Protein AF-A0A9P8FID8-F1 (afdb_monomer_lite)

Organism: Aureobasidium melanogenum (NCBI:txid46634)

Sequence (136 aa):
NVAEHDGEKRNIIFLGHDTKQDIAYLRKLGYDPDNLANLIEFQDTAAMWRAVTGEQSTRGLAHIMYALELESWNTHNAGNDAVYTVHAMIGICIKDLQKKASDEDDEGGVSLLPEKKMDVEKEVKKITKKFVEWDM

Radius of gyration: 18.24 Å; chains: 1; bounding box: 58×40×44 Å

Structure (mmCIF, N/CA/C/O backbone):
data_AF-A0A9P8FID8-F1
#
_entry.id   AF-A0A9P8FID8-F1
#
loop_
_atom_site.group_PDB
_atom_site.id
_atom_site.type_symbol
_atom_site.label_atom_id
_atom_site.label_alt_id
_atom_site.label_comp_id
_atom_site.label_asym_id
_atom_site.label_entity_id
_atom_site.label_seq_id
_atom_site.pdbx_PDB_ins_code
_atom_site.Cartn_x
_atom_site.Cartn_y
_atom_site.Cartn_z
_atom_site.occupancy
_atom_site.B_iso_or_equiv
_atom_site.auth_seq_id
_atom_site.auth_comp_id
_atom_site.auth_asym_id
_atom_site.auth_atom_id
_atom_site.pdbx_PDB_model_num
ATOM 1 N N . ASN A 1 1 ? 36.327 -24.973 -7.388 1.00 43.88 1 ASN A N 1
ATOM 2 C CA . ASN A 1 1 ? 35.743 -25.368 -6.090 1.00 43.88 1 ASN A CA 1
ATOM 3 C C . ASN A 1 1 ? 35.508 -24.145 -5.225 1.00 43.88 1 ASN A C 1
ATOM 5 O O . ASN A 1 1 ? 36.396 -23.757 -4.482 1.00 43.88 1 ASN A O 1
ATOM 9 N N . VAL A 1 2 ? 34.324 -23.548 -5.338 1.00 44.75 2 VAL A N 1
ATOM 10 C CA . VAL A 1 2 ? 33.725 -22.715 -4.289 1.00 44.75 2 VAL A CA 1
ATOM 11 C C . VAL A 1 2 ? 32.298 -23.235 -4.195 1.00 44.75 2 VAL A C 1
ATOM 13 O O . VAL A 1 2 ? 31.580 -23.193 -5.188 1.00 44.75 2 VAL A O 1
ATOM 16 N N . ALA A 1 3 ? 31.949 -23.871 -3.081 1.00 49.59 3 ALA A N 1
ATOM 17 C CA . ALA A 1 3 ? 30.580 -24.302 -2.846 1.00 49.59 3 ALA A CA 1
ATOM 18 C C . ALA A 1 3 ? 29.737 -23.035 -2.664 1.00 49.59 3 ALA A C 1
ATOM 20 O O . ALA A 1 3 ? 29.978 -22.269 -1.731 1.00 49.59 3 ALA A O 1
ATOM 21 N N . GLU A 1 4 ? 28.816 -22.783 -3.592 1.00 55.75 4 GLU A N 1
ATOM 22 C CA . GLU A 1 4 ? 27.778 -21.777 -3.410 1.00 55.75 4 GLU A CA 1
ATOM 23 C C . GLU A 1 4 ? 26.967 -22.178 -2.177 1.00 55.75 4 GLU A C 1
ATOM 25 O O . GLU A 1 4 ? 26.384 -23.261 -2.120 1.00 55.75 4 GLU A O 1
ATOM 30 N N . HIS A 1 5 ? 26.964 -21.322 -1.158 1.00 52.88 5 HIS A N 1
ATOM 31 C CA . HIS A 1 5 ? 25.948 -21.382 -0.121 1.00 52.88 5 HIS A CA 1
ATOM 32 C C . HIS A 1 5 ? 24.625 -20.966 -0.769 1.00 52.88 5 HIS A C 1
ATOM 34 O O . HIS A 1 5 ? 24.245 -19.797 -0.708 1.00 52.88 5 HIS A O 1
ATOM 40 N N . ASP A 1 6 ? 23.945 -21.914 -1.413 1.00 59.81 6 ASP A N 1
ATOM 41 C CA . ASP A 1 6 ? 22.564 -21.757 -1.870 1.00 59.81 6 ASP A CA 1
ATOM 42 C C . ASP A 1 6 ? 21.658 -21.791 -0.630 1.00 59.81 6 ASP A C 1
ATOM 44 O O . ASP A 1 6 ? 21.018 -22.785 -0.295 1.00 59.81 6 ASP A O 1
ATOM 48 N N . GLY A 1 7 ? 21.731 -20.723 0.167 1.00 70.44 7 GLY A N 1
ATOM 49 C CA . GLY A 1 7 ? 20.779 -20.492 1.240 1.00 70.44 7 GLY A CA 1
ATOM 50 C C . GLY A 1 7 ? 19.402 -20.325 0.614 1.00 70.44 7 GLY A C 1
ATOM 51 O O . GLY A 1 7 ? 19.258 -19.558 -0.338 1.00 70.44 7 GLY A O 1
ATOM 52 N N . GLU A 1 8 ? 18.403 -21.040 1.136 1.00 82.69 8 GLU A N 1
ATOM 53 C CA . GLU A 1 8 ? 17.032 -20.971 0.629 1.00 82.69 8 GLU A CA 1
ATOM 54 C C . GLU A 1 8 ? 16.596 -19.512 0.429 1.00 82.69 8 GLU A C 1
ATOM 56 O O . GLU A 1 8 ? 16.655 -18.679 1.343 1.00 82.69 8 GLU A O 1
ATOM 61 N N . LYS A 1 9 ? 16.169 -19.182 -0.795 1.00 87.50 9 LYS A N 1
ATOM 62 C CA . LYS A 1 9 ? 15.680 -17.841 -1.112 1.00 87.50 9 LYS A CA 1
ATOM 63 C C . LYS A 1 9 ? 14.418 -17.572 -0.297 1.00 87.50 9 LYS A C 1
ATOM 65 O O . LYS A 1 9 ? 13.435 -18.295 -0.411 1.00 87.50 9 LYS A O 1
ATOM 70 N N . ARG A 1 10 ? 14.432 -16.501 0.503 1.00 93.62 10 ARG A N 1
ATOM 71 C CA . ARG A 1 10 ? 13.261 -16.080 1.289 1.00 93.62 10 ARG A CA 1
ATOM 72 C C . ARG A 1 10 ? 12.094 -15.724 0.374 1.00 93.62 10 ARG A C 1
ATOM 74 O O . ARG A 1 10 ? 12.305 -15.091 -0.657 1.00 93.62 10 ARG A O 1
ATOM 81 N N . ASN A 1 11 ? 10.880 -16.046 0.800 1.00 95.50 11 ASN A N 1
ATOM 82 C CA . ASN A 1 11 ? 9.668 -15.609 0.115 1.00 95.50 11 ASN A CA 1
ATOM 83 C C . ASN A 1 11 ? 9.572 -14.077 0.105 1.00 95.50 11 ASN A C 1
ATOM 85 O O . ASN A 1 11 ? 9.859 -13.422 1.111 1.00 95.50 11 ASN A O 1
ATOM 89 N N . ILE A 1 12 ? 9.156 -13.519 -1.029 1.00 95.56 12 ILE A N 1
ATOM 90 C CA . ILE A 1 12 ? 8.977 -12.083 -1.246 1.00 95.56 12 ILE A CA 1
ATOM 91 C C . ILE A 1 12 ? 7.499 -11.809 -1.509 1.00 95.56 12 ILE A C 1
ATOM 93 O O . ILE A 1 12 ? 6.855 -12.537 -2.259 1.00 95.56 12 ILE A O 1
ATOM 97 N N . ILE A 1 13 ? 6.984 -10.735 -0.917 1.00 96.00 13 ILE A N 1
ATOM 98 C CA . ILE A 1 13 ? 5.685 -10.154 -1.259 1.00 96.00 13 ILE A CA 1
ATOM 99 C C . ILE A 1 13 ? 5.955 -8.777 -1.856 1.00 96.00 13 ILE A C 1
ATOM 101 O O . ILE A 1 13 ? 6.659 -7.968 -1.248 1.00 96.00 13 ILE A O 1
ATOM 105 N N . PHE A 1 14 ? 5.402 -8.511 -3.035 1.00 97.31 14 PHE A N 1
ATOM 106 C CA . PHE A 1 14 ? 5.414 -7.178 -3.621 1.00 97.31 14 PHE A CA 1
ATOM 107 C C . PHE A 1 14 ? 4.257 -6.384 -3.022 1.00 97.31 14 PHE A C 1
ATOM 109 O O . PHE A 1 14 ? 3.098 -6.696 -3.275 1.00 97.31 14 PHE A O 1
ATOM 116 N N . LEU A 1 15 ? 4.559 -5.370 -2.218 1.00 97.38 15 LEU A N 1
ATOM 117 C CA . LEU A 1 15 ? 3.554 -4.538 -1.562 1.00 97.38 15 LEU A CA 1
ATOM 118 C C . LEU A 1 15 ? 3.522 -3.149 -2.205 1.00 97.38 15 LEU A C 1
ATOM 120 O O . LEU A 1 15 ? 4.560 -2.498 -2.292 1.00 97.38 15 LEU A O 1
ATOM 124 N N . GLY A 1 16 ? 2.334 -2.693 -2.602 1.00 97.25 16 GLY A N 1
ATOM 125 C CA . GLY A 1 16 ? 2.130 -1.370 -3.196 1.00 97.25 16 GLY A CA 1
ATOM 126 C C . GLY A 1 16 ? 0.777 -0.744 -2.851 1.00 97.25 16 GLY A C 1
ATOM 127 O O . GLY A 1 16 ? -0.061 -1.323 -2.147 1.00 97.25 16 GLY A O 1
ATOM 128 N N . HIS A 1 17 ? 0.563 0.463 -3.365 1.00 96.81 17 HIS A N 1
ATOM 129 C CA . HIS A 1 17 ? -0.704 1.182 -3.298 1.00 96.81 17 HIS A CA 1
ATOM 130 C C . HIS A 1 17 ? -1.173 1.477 -4.729 1.00 96.81 17 HIS A C 1
ATOM 132 O O . HIS A 1 17 ? -0.700 2.425 -5.343 1.00 96.81 17 HIS A O 1
ATOM 138 N N . ASP A 1 18 ? -2.090 0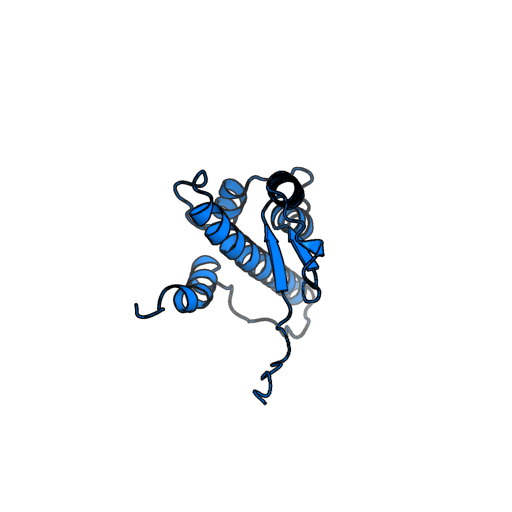.653 -5.258 1.00 95.19 18 ASP A N 1
ATOM 139 C CA . ASP A 1 18 ? -2.339 0.509 -6.706 1.00 95.19 18 ASP A CA 1
ATOM 140 C C . ASP A 1 18 ? -1.152 -0.114 -7.473 1.00 95.19 18 ASP A C 1
ATOM 142 O O . ASP A 1 18 ? -0.581 0.449 -8.410 1.00 95.19 18 ASP A O 1
ATOM 146 N N . THR A 1 19 ? -0.816 -1.349 -7.090 1.00 96.00 19 THR A N 1
ATOM 147 C CA . THR A 1 19 ? 0.328 -2.141 -7.592 1.00 96.00 19 THR A CA 1
ATOM 148 C C . THR A 1 19 ? 0.394 -2.263 -9.115 1.00 96.00 19 THR A C 1
ATOM 150 O O . THR A 1 19 ? 1.470 -2.443 -9.687 1.00 96.00 19 THR A O 1
ATOM 153 N N . LYS A 1 20 ? -0.742 -2.151 -9.813 1.00 95.19 20 LYS A N 1
ATOM 154 C CA . LYS A 1 20 ? -0.787 -2.213 -11.280 1.00 95.19 20 LYS A CA 1
ATOM 155 C C . LYS A 1 20 ? 0.027 -1.093 -11.916 1.00 95.19 20 LYS A C 1
ATOM 157 O O . LYS A 1 20 ? 0.668 -1.326 -12.943 1.00 95.19 20 LYS A O 1
ATOM 162 N N . GLN A 1 21 ? -0.006 0.104 -11.329 1.00 93.81 21 GLN A N 1
ATOM 163 C CA . GLN A 1 21 ? 0.759 1.241 -11.831 1.00 93.81 21 GLN A CA 1
ATOM 164 C C . GLN A 1 21 ? 2.258 1.019 -11.624 1.00 93.81 21 GLN A C 1
ATOM 166 O O . GLN A 1 21 ? 3.030 1.212 -12.566 1.00 93.81 21 GLN A O 1
ATOM 171 N N . ASP A 1 22 ? 2.650 0.520 -10.450 1.00 94.31 22 ASP A N 1
ATOM 172 C CA . ASP A 1 22 ? 4.045 0.210 -10.123 1.00 94.31 22 ASP A CA 1
ATOM 173 C C . ASP A 1 22 ? 4.623 -0.856 -11.060 1.00 94.31 22 ASP A C 1
ATOM 175 O O . ASP A 1 22 ? 5.680 -0.660 -11.661 1.00 94.31 22 ASP A O 1
ATOM 179 N N . ILE A 1 23 ? 3.899 -1.962 -11.268 1.00 96.56 23 ILE A N 1
ATOM 180 C CA . ILE A 1 23 ? 4.315 -3.045 -12.173 1.00 96.56 23 ILE A CA 1
ATOM 181 C C . ILE A 1 23 ? 4.440 -2.526 -13.609 1.00 96.56 23 ILE A C 1
ATOM 183 O O . ILE A 1 23 ? 5.416 -2.821 -14.303 1.00 96.56 23 ILE A O 1
ATOM 187 N N . ALA A 1 24 ? 3.473 -1.727 -14.073 1.00 97.38 24 ALA A N 1
ATOM 188 C CA . ALA A 1 24 ? 3.529 -1.138 -15.406 1.00 97.38 24 ALA A CA 1
ATOM 189 C C . ALA A 1 24 ? 4.736 -0.200 -15.564 1.00 97.38 24 ALA A C 1
ATOM 191 O O . ALA A 1 24 ? 5.341 -0.151 -16.637 1.00 97.38 24 ALA A O 1
ATOM 192 N N . TYR A 1 25 ? 5.098 0.535 -14.511 1.00 96.44 25 TYR A N 1
ATOM 193 C CA . TYR A 1 25 ? 6.274 1.394 -14.502 1.00 96.44 25 TYR A CA 1
ATOM 194 C C . TYR A 1 25 ? 7.581 0.588 -14.511 1.00 96.44 25 TYR A C 1
ATOM 196 O O . TYR A 1 25 ? 8.442 0.849 -15.349 1.00 96.44 25 TYR A O 1
ATOM 204 N N . LEU A 1 26 ? 7.706 -0.447 -13.677 1.00 97.00 26 LEU A N 1
ATOM 205 C CA . LEU A 1 26 ? 8.875 -1.335 -13.651 1.00 97.00 26 LEU A CA 1
ATOM 206 C C . LEU A 1 26 ? 9.118 -2.004 -15.009 1.00 97.00 26 LEU A C 1
ATOM 208 O O . LEU A 1 26 ? 10.243 -1.992 -15.516 1.00 97.00 26 LEU A O 1
ATOM 212 N N . ARG A 1 27 ? 8.053 -2.481 -15.664 1.00 97.56 27 ARG A N 1
ATOM 213 C CA . ARG A 1 27 ? 8.144 -3.078 -17.005 1.00 97.56 27 ARG A CA 1
ATOM 214 C C . ARG A 1 27 ? 8.638 -2.083 -18.050 1.00 97.56 27 ARG A C 1
ATOM 216 O O . ARG A 1 27 ? 9.436 -2.451 -18.907 1.00 97.56 27 ARG A O 1
ATOM 223 N N . LYS A 1 28 ? 8.240 -0.807 -17.956 1.00 98.00 28 LYS A N 1
ATOM 224 C CA . LYS A 1 28 ? 8.776 0.263 -18.821 1.00 98.00 28 LYS A CA 1
ATOM 225 C C . LYS A 1 28 ? 10.267 0.513 -18.593 1.00 98.00 28 LYS A C 1
ATOM 227 O O . LYS A 1 28 ? 10.953 0.898 -19.534 1.00 98.00 28 LYS A O 1
ATOM 232 N N . LEU A 1 29 ? 10.767 0.280 -17.380 1.00 97.56 29 LEU A N 1
ATOM 233 C CA . LEU A 1 29 ? 12.196 0.346 -17.058 1.00 97.56 29 LEU A CA 1
ATOM 234 C C . LEU A 1 29 ? 12.971 -0.915 -17.484 1.00 97.56 29 LEU A C 1
ATOM 236 O O . LEU A 1 29 ? 14.187 -0.961 -17.317 1.00 97.56 29 LEU A O 1
ATOM 240 N N . GLY A 1 30 ? 12.296 -1.921 -18.048 1.00 97.81 30 GLY A N 1
ATOM 241 C CA . GLY A 1 30 ? 12.910 -3.173 -18.492 1.00 97.81 30 GLY A CA 1
ATOM 242 C C . GLY A 1 30 ? 12.975 -4.257 -17.415 1.00 97.81 30 GLY A C 1
ATOM 243 O O . GLY A 1 30 ? 13.722 -5.219 -17.577 1.00 97.81 30 GLY A O 1
ATOM 244 N N . TYR A 1 31 ? 12.207 -4.123 -16.330 1.00 97.25 31 TYR A N 1
ATOM 245 C CA . TYR A 1 31 ? 12.137 -5.118 -15.263 1.00 97.25 31 TYR A CA 1
ATOM 246 C C . TYR A 1 31 ? 10.715 -5.660 -15.083 1.00 97.25 31 TYR A C 1
ATOM 248 O O . TYR A 1 31 ? 9.773 -4.894 -14.905 1.00 97.25 31 TYR A O 1
ATOM 256 N N . ASP A 1 32 ? 10.562 -6.984 -15.085 1.00 96.25 32 ASP A N 1
ATOM 257 C CA . ASP A 1 32 ? 9.305 -7.641 -14.719 1.00 96.25 32 ASP A CA 1
ATOM 258 C C . ASP A 1 32 ? 9.431 -8.260 -13.317 1.00 96.25 32 ASP A C 1
ATOM 260 O O . ASP A 1 32 ? 10.254 -9.165 -13.145 1.00 96.25 32 ASP A O 1
ATOM 264 N N . PRO A 1 33 ? 8.662 -7.797 -12.311 1.00 94.12 33 PRO A N 1
ATOM 265 C CA . PRO A 1 33 ? 8.672 -8.384 -10.970 1.00 94.12 33 PRO A CA 1
ATOM 266 C C . PRO A 1 33 ? 8.354 -9.880 -10.958 1.00 94.12 33 PRO A C 1
ATOM 268 O O . PRO A 1 33 ? 8.897 -10.602 -10.124 1.00 94.12 33 PRO A O 1
ATOM 271 N N . ASP A 1 34 ? 7.559 -10.357 -11.921 1.00 93.44 34 ASP A N 1
ATOM 272 C CA . ASP A 1 34 ? 7.213 -11.776 -12.073 1.00 93.44 34 ASP A CA 1
ATOM 273 C C . ASP A 1 34 ? 8.440 -12.666 -12.365 1.00 93.44 34 ASP A C 1
ATOM 275 O O . ASP A 1 34 ? 8.385 -13.884 -12.210 1.00 93.44 34 ASP A O 1
ATOM 279 N N . ASN A 1 35 ? 9.587 -12.080 -12.732 1.00 93.94 35 ASN A N 1
ATOM 280 C CA . ASN A 1 35 ? 10.838 -12.818 -12.923 1.00 93.94 35 ASN A CA 1
ATOM 281 C C . ASN A 1 35 ? 11.442 -13.346 -11.607 1.00 93.94 35 ASN A C 1
ATOM 283 O O . ASN A 1 35 ? 12.364 -14.167 -11.632 1.00 93.94 35 ASN A O 1
ATOM 287 N N . LEU A 1 36 ? 10.984 -12.862 -10.449 1.00 92.25 36 LEU A N 1
ATOM 288 C CA . LEU A 1 36 ? 11.440 -13.343 -9.147 1.00 92.25 36 LEU A CA 1
ATOM 289 C C . LEU A 1 36 ? 10.784 -14.689 -8.821 1.00 92.25 36 LEU A C 1
ATOM 291 O O . LEU A 1 36 ? 9.647 -14.743 -8.373 1.00 92.25 36 LEU A O 1
ATOM 295 N N . ALA A 1 37 ? 11.537 -15.785 -8.955 1.00 92.44 37 ALA A N 1
ATOM 296 C CA . ALA A 1 37 ? 11.044 -17.140 -8.662 1.00 92.44 37 ALA A CA 1
ATOM 297 C C . ALA A 1 37 ? 10.558 -17.348 -7.209 1.00 92.44 37 ALA A C 1
ATOM 299 O O . ALA A 1 37 ? 9.836 -18.298 -6.928 1.00 92.44 37 ALA A O 1
ATOM 300 N N . ASN A 1 38 ? 10.979 -16.483 -6.283 1.00 95.12 38 ASN A N 1
ATOM 301 C CA . ASN A 1 38 ? 10.585 -16.474 -4.875 1.00 95.12 38 ASN A CA 1
ATOM 302 C C . ASN A 1 38 ? 9.567 -15.366 -4.532 1.00 95.12 38 ASN A C 1
ATOM 304 O O . ASN A 1 38 ? 9.306 -15.133 -3.351 1.00 95.12 38 ASN A O 1
ATOM 308 N N . LEU A 1 39 ? 9.011 -14.666 -5.528 1.00 95.62 39 LEU A N 1
ATOM 309 C CA . LEU A 1 39 ? 7.868 -13.772 -5.349 1.00 95.62 39 LEU A CA 1
ATOM 310 C C . LEU A 1 39 ? 6.599 -14.617 -5.235 1.00 95.62 39 LEU A C 1
ATOM 312 O O . LEU A 1 39 ? 6.222 -15.311 -6.174 1.00 95.62 39 LEU A O 1
ATOM 316 N N . ILE A 1 40 ? 5.962 -14.573 -4.068 1.00 96.38 40 ILE A N 1
ATOM 317 C CA . ILE A 1 40 ? 4.795 -15.410 -3.776 1.00 96.38 40 ILE A CA 1
ATOM 318 C C . ILE A 1 40 ? 3.474 -14.678 -4.000 1.00 96.38 40 ILE A C 1
ATOM 320 O O . ILE A 1 40 ? 2.465 -15.331 -4.251 1.00 96.38 40 ILE A O 1
ATOM 324 N N . GLU A 1 41 ? 3.457 -13.343 -3.905 1.00 95.50 41 GLU A N 1
ATOM 325 C CA . GLU A 1 41 ? 2.219 -12.571 -4.021 1.00 95.50 41 GLU A CA 1
ATOM 326 C C . GLU A 1 41 ? 2.455 -11.075 -4.278 1.00 95.50 41 GLU A C 1
ATOM 328 O O . GLU A 1 41 ? 3.482 -10.511 -3.890 1.00 95.50 41 GLU A O 1
ATOM 333 N N . PHE A 1 42 ? 1.445 -10.433 -4.870 1.00 96.38 42 PHE A N 1
ATOM 334 C CA . PHE A 1 42 ? 1.285 -8.983 -4.917 1.00 96.38 42 PHE A CA 1
ATOM 335 C C . PHE A 1 42 ? 0.178 -8.560 -3.949 1.00 96.38 42 PHE A C 1
ATOM 337 O O . PHE A 1 42 ? -0.953 -9.028 -4.059 1.00 96.38 42 PHE A O 1
ATOM 344 N N . GLN A 1 43 ? 0.489 -7.651 -3.030 1.00 97.50 43 GLN A N 1
ATOM 345 C CA . GLN A 1 43 ? -0.456 -7.085 -2.074 1.00 97.50 43 GLN A CA 1
ATOM 346 C C . GLN A 1 43 ? -0.692 -5.606 -2.368 1.00 97.50 43 GLN A C 1
ATOM 348 O O . GLN A 1 43 ? 0.247 -4.828 -2.544 1.00 97.50 43 GLN A O 1
ATOM 353 N N . ASP A 1 44 ? -1.967 -5.222 -2.412 1.00 97.62 44 ASP A N 1
ATOM 354 C CA . ASP A 1 44 ? -2.405 -3.887 -2.805 1.00 97.62 44 ASP A CA 1
ATOM 355 C C . ASP A 1 44 ? -3.234 -3.243 -1.694 1.00 97.62 44 ASP A C 1
ATOM 357 O O . ASP A 1 44 ? -4.389 -3.606 -1.448 1.00 97.62 44 ASP A O 1
ATOM 361 N N . THR A 1 45 ? -2.649 -2.249 -1.029 1.00 97.88 45 THR A N 1
ATOM 362 C CA . THR A 1 45 ? -3.285 -1.581 0.115 1.00 97.88 45 THR A CA 1
ATOM 363 C C . THR A 1 45 ? -4.564 -0.831 -0.259 1.00 97.88 45 THR A C 1
ATOM 365 O O . THR A 1 45 ? -5.462 -0.693 0.574 1.00 97.88 45 THR A O 1
ATOM 368 N N . ALA A 1 46 ? -4.702 -0.391 -1.512 1.00 97.12 46 ALA A N 1
ATOM 369 C CA . ALA A 1 46 ? -5.903 0.278 -1.993 1.00 97.12 46 ALA A CA 1
ATOM 370 C C . ALA A 1 46 ? -7.061 -0.726 -2.147 1.00 97.12 46 ALA A C 1
ATOM 372 O O . ALA A 1 46 ? -8.209 -0.438 -1.792 1.00 97.12 46 ALA A O 1
ATOM 373 N N . ALA A 1 47 ? -6.760 -1.940 -2.621 1.00 96.75 47 ALA A N 1
ATOM 374 C CA . ALA A 1 47 ? -7.721 -3.040 -2.656 1.00 96.75 47 ALA A CA 1
ATOM 375 C C . ALA A 1 47 ? -8.083 -3.532 -1.247 1.00 96.75 47 ALA A C 1
ATOM 377 O O . ALA A 1 47 ? -9.268 -3.703 -0.951 1.00 96.75 47 ALA A O 1
ATOM 378 N N . MET A 1 48 ? -7.090 -3.688 -0.370 1.00 97.06 48 MET A N 1
ATOM 379 C CA . MET A 1 48 ? -7.302 -4.113 1.013 1.00 97.06 48 MET A CA 1
ATOM 380 C C . MET A 1 48 ? -8.185 -3.149 1.801 1.00 97.06 48 MET A C 1
ATOM 382 O O . MET A 1 48 ? -9.095 -3.593 2.498 1.00 97.06 48 MET A O 1
ATOM 386 N N . TRP A 1 49 ? -7.974 -1.834 1.661 1.00 97.12 49 TRP A N 1
ATOM 387 C CA . TRP A 1 49 ? -8.813 -0.839 2.333 1.00 97.12 49 TRP A 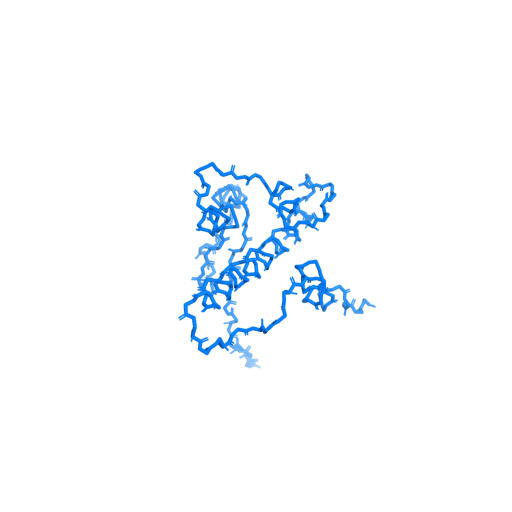CA 1
ATOM 388 C C . TRP A 1 49 ? -10.287 -1.005 1.972 1.00 97.12 49 TRP A C 1
ATOM 390 O O . TRP A 1 49 ? -11.141 -1.043 2.858 1.00 97.12 49 TRP A O 1
ATOM 400 N N . ARG A 1 50 ? -10.595 -1.146 0.677 1.00 96.19 50 ARG A N 1
ATOM 401 C CA . ARG A 1 50 ? -11.972 -1.357 0.206 1.00 96.19 50 ARG A CA 1
ATOM 402 C C . ARG A 1 50 ? -12.562 -2.656 0.739 1.00 96.19 50 ARG A C 1
ATOM 404 O O . ARG A 1 50 ? -13.716 -2.660 1.149 1.00 96.19 50 ARG A O 1
ATOM 411 N N . ALA A 1 51 ? -11.779 -3.734 0.773 1.00 94.50 51 ALA A N 1
ATOM 412 C CA . ALA A 1 51 ? -12.237 -5.018 1.295 1.00 94.50 51 ALA A CA 1
ATOM 413 C C . ALA A 1 51 ? -12.611 -4.933 2.786 1.00 94.50 51 ALA A C 1
ATOM 415 O O . ALA A 1 51 ? -13.668 -5.418 3.179 1.00 94.50 51 ALA A O 1
ATOM 416 N N . VAL A 1 52 ? -11.789 -4.265 3.601 1.00 94.19 52 VAL A N 1
ATOM 417 C CA . VAL A 1 52 ? -12.018 -4.131 5.052 1.00 94.19 52 VAL A CA 1
ATOM 418 C C . VAL A 1 52 ? -13.141 -3.138 5.376 1.00 94.19 52 VAL A C 1
ATOM 420 O O . VAL A 1 52 ? -13.920 -3.346 6.308 1.00 94.19 52 VAL A O 1
ATOM 423 N N . THR A 1 53 ? -13.248 -2.044 4.617 1.00 92.94 53 THR A N 1
ATOM 424 C CA . THR A 1 53 ? -14.214 -0.964 4.898 1.00 92.94 53 THR A CA 1
ATOM 425 C C . THR A 1 53 ? -15.547 -1.096 4.163 1.00 92.94 53 THR A C 1
ATOM 427 O O . THR A 1 53 ? -16.523 -0.479 4.579 1.00 92.94 53 THR A O 1
ATOM 430 N N . GLY A 1 54 ? -15.608 -1.872 3.078 1.00 93.06 54 GLY A N 1
ATOM 431 C CA . GLY A 1 54 ? -16.763 -1.942 2.176 1.00 93.06 54 GLY A CA 1
ATOM 432 C C . GLY A 1 54 ? -16.902 -0.739 1.231 1.00 93.06 54 GLY A C 1
ATOM 433 O O . GLY A 1 54 ? -17.892 -0.637 0.501 1.00 93.06 54 GLY A O 1
ATOM 434 N N . GLU A 1 55 ? -15.935 0.184 1.227 1.00 92.75 55 GLU A N 1
ATOM 435 C CA . GLU A 1 55 ? -15.969 1.357 0.357 1.00 92.75 55 GLU A CA 1
ATOM 436 C C . GLU A 1 55 ? -15.854 0.980 -1.125 1.00 92.75 55 GLU A C 1
ATOM 438 O O . GLU A 1 55 ? -14.975 0.223 -1.535 1.00 92.75 55 GLU A O 1
ATOM 443 N N . GLN A 1 56 ? -16.730 1.555 -1.951 1.00 88.25 56 GLN A N 1
ATOM 444 C CA . GLN A 1 56 ? -16.760 1.275 -3.391 1.00 88.25 56 GLN A CA 1
ATOM 445 C C . GLN A 1 56 ? -15.646 2.012 -4.149 1.00 88.25 56 GLN A C 1
ATOM 447 O O . GLN A 1 56 ? -15.079 1.490 -5.110 1.00 88.25 56 GLN A O 1
ATOM 452 N N . SER A 1 57 ? -15.311 3.227 -3.711 1.00 90.31 57 SER A N 1
ATOM 453 C CA . SER A 1 57 ? -14.255 4.043 -4.306 1.00 90.31 57 SER A CA 1
ATOM 454 C C . SER A 1 57 ? -12.891 3.720 -3.711 1.00 90.31 57 SER A C 1
ATOM 456 O O . SER A 1 57 ? -12.737 3.612 -2.495 1.00 90.31 57 SER A O 1
ATOM 458 N N . THR A 1 58 ? -11.877 3.644 -4.568 1.00 90.88 58 THR A N 1
ATOM 459 C CA . THR A 1 58 ? -10.482 3.591 -4.129 1.00 90.88 58 THR A CA 1
ATOM 460 C C . THR A 1 58 ? -10.091 4.919 -3.479 1.00 90.88 58 THR A C 1
ATOM 462 O O . THR A 1 58 ? -10.390 5.985 -4.017 1.00 90.88 58 THR A O 1
ATOM 465 N N . ARG A 1 59 ? -9.411 4.860 -2.331 1.00 94.06 59 ARG A N 1
ATOM 466 C CA . ARG A 1 59 ? -8.803 6.028 -1.684 1.00 94.06 59 ARG A CA 1
ATOM 467 C C . ARG A 1 59 ? -7.316 6.077 -1.983 1.00 94.06 59 ARG A C 1
ATOM 469 O O . ARG A 1 59 ? -6.678 5.032 -2.013 1.00 94.06 59 ARG A O 1
ATOM 476 N N . GLY A 1 60 ? -6.782 7.287 -2.133 1.00 95.19 60 GLY A N 1
ATOM 477 C CA . GLY A 1 60 ? -5.337 7.499 -2.176 1.00 95.19 60 GLY A CA 1
ATOM 478 C C . GLY A 1 60 ? -4.681 7.252 -0.815 1.00 95.19 60 GLY A C 1
ATOM 479 O O . GLY A 1 60 ? -5.326 7.389 0.230 1.00 95.19 60 GLY A O 1
ATOM 480 N N . LEU A 1 61 ? -3.383 6.951 -0.828 1.00 96.00 61 LEU A N 1
ATOM 481 C CA . LEU A 1 61 ? -2.619 6.547 0.351 1.00 96.00 61 LEU A CA 1
ATOM 482 C C . LEU A 1 61 ? -2.723 7.546 1.510 1.00 96.00 61 LEU A C 1
ATOM 484 O O . LEU A 1 61 ? -3.026 7.153 2.631 1.00 96.00 61 LEU A O 1
ATOM 488 N N . ALA A 1 62 ? -2.576 8.847 1.238 1.00 94.56 62 ALA A N 1
ATOM 489 C CA . ALA A 1 62 ? -2.690 9.894 2.260 1.00 94.56 62 ALA A CA 1
ATOM 490 C C . ALA A 1 62 ? -4.061 9.897 2.966 1.00 94.56 62 ALA A C 1
ATOM 492 O O . ALA A 1 62 ? -4.147 10.137 4.168 1.00 94.56 62 ALA A O 1
ATOM 493 N N . HIS A 1 63 ? -5.142 9.586 2.241 1.00 95.38 63 HIS A N 1
ATOM 494 C CA . HIS A 1 63 ? -6.478 9.486 2.831 1.00 95.38 63 HIS A CA 1
ATOM 495 C C . HIS A 1 63 ? -6.640 8.237 3.697 1.00 95.38 63 HIS A C 1
ATOM 497 O O . HIS A 1 63 ? -7.347 8.291 4.702 1.00 95.38 63 HIS A O 1
ATOM 503 N N . ILE A 1 64 ? -6.011 7.123 3.314 1.00 96.12 64 ILE A N 1
ATOM 504 C CA . ILE A 1 64 ? -5.980 5.908 4.135 1.00 96.12 64 ILE A CA 1
ATOM 505 C C . ILE A 1 64 ? -5.196 6.170 5.420 1.00 96.12 64 ILE A C 1
ATOM 507 O O . ILE A 1 64 ? -5.702 5.875 6.498 1.00 96.12 64 ILE A O 1
AT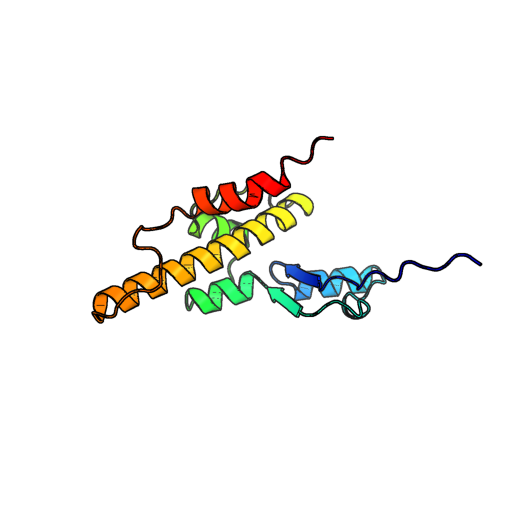OM 511 N N . MET A 1 65 ? -4.015 6.783 5.317 1.00 95.50 65 MET A N 1
ATOM 512 C CA . MET A 1 65 ? -3.191 7.167 6.467 1.00 95.50 65 MET A CA 1
ATOM 513 C C . MET A 1 65 ? -3.979 8.048 7.438 1.00 95.50 65 MET A C 1
ATOM 515 O O . MET A 1 65 ? -4.105 7.709 8.611 1.00 95.50 65 MET A O 1
ATOM 519 N N . TYR A 1 66 ? -4.628 9.097 6.925 1.00 94.19 66 TYR A N 1
ATOM 520 C CA . TYR A 1 66 ? -5.492 9.960 7.728 1.00 94.19 66 TYR A CA 1
ATOM 521 C C . TYR A 1 66 ? -6.634 9.189 8.412 1.00 94.19 66 TYR A C 1
ATOM 523 O O . TYR A 1 66 ? -6.894 9.385 9.595 1.00 94.19 66 TYR A O 1
ATOM 531 N N . ALA A 1 67 ? -7.300 8.276 7.698 1.00 93.19 67 ALA A N 1
ATOM 532 C CA . ALA A 1 67 ? -8.396 7.471 8.245 1.00 93.19 67 ALA A CA 1
ATOM 533 C C . ALA A 1 67 ? -7.945 6.385 9.244 1.00 93.19 67 ALA A C 1
ATOM 535 O O . ALA A 1 67 ? -8.788 5.789 9.917 1.00 93.19 67 ALA A O 1
ATOM 536 N N . LEU A 1 68 ? -6.643 6.108 9.308 1.00 92.44 68 LEU A N 1
ATOM 537 C CA . LEU A 1 68 ? -5.989 5.275 10.317 1.00 92.44 68 LEU A CA 1
ATOM 538 C C . LEU A 1 68 ? -5.400 6.109 11.464 1.00 92.44 68 LEU A C 1
ATOM 540 O O . LEU A 1 68 ? -4.729 5.543 12.321 1.00 92.44 68 LEU A O 1
ATOM 544 N N . GLU A 1 69 ? -5.637 7.427 11.469 1.00 92.44 69 GLU A N 1
ATOM 545 C CA . GLU A 1 69 ? -5.070 8.379 12.433 1.00 92.44 69 GLU A CA 1
ATOM 546 C C . GLU A 1 69 ? -3.530 8.401 12.403 1.00 92.44 69 GLU A C 1
ATOM 548 O O . GLU A 1 69 ? -2.866 8.640 13.406 1.00 92.44 69 GLU A O 1
ATOM 553 N N . LEU A 1 70 ? -2.948 8.158 11.224 1.00 89.38 70 LEU A N 1
ATOM 554 C CA . LEU A 1 70 ? -1.510 8.194 10.988 1.00 89.38 70 LEU A CA 1
ATOM 555 C C . LEU A 1 70 ? -1.130 9.436 10.184 1.00 89.38 70 LEU A C 1
ATOM 557 O O . LEU A 1 70 ? -1.702 9.727 9.130 1.00 89.38 70 LEU A O 1
ATOM 561 N N . GLU A 1 71 ? -0.099 10.137 10.643 1.00 88.69 71 GLU A N 1
ATOM 562 C CA . GLU A 1 71 ? 0.462 11.264 9.908 1.00 88.69 71 GLU A CA 1
ATOM 563 C C . GLU A 1 71 ? 1.274 10.791 8.693 1.00 88.69 71 GLU A C 1
ATOM 565 O O . GLU A 1 71 ? 2.096 9.873 8.770 1.00 88.69 71 GLU A O 1
ATOM 570 N N . SER A 1 72 ? 1.081 11.469 7.561 1.00 89.19 72 SER A N 1
ATOM 571 C CA . SER A 1 72 ? 1.884 11.287 6.352 1.00 89.19 72 SER A CA 1
ATOM 572 C C . SER A 1 72 ? 2.298 12.643 5.796 1.00 89.19 72 SER A C 1
ATOM 574 O O . SER A 1 72 ? 1.448 13.517 5.619 1.00 89.19 72 SER A O 1
ATOM 576 N N . TRP A 1 73 ? 3.580 12.818 5.484 1.00 88.94 73 TRP A N 1
ATOM 577 C CA . TRP A 1 73 ? 4.124 14.056 4.934 1.00 88.94 73 TRP A CA 1
ATOM 578 C C . TRP A 1 73 ? 4.875 13.780 3.628 1.00 88.94 73 TRP A C 1
ATOM 580 O O . TRP A 1 73 ? 5.553 12.766 3.478 1.00 88.94 73 TRP A O 1
ATOM 590 N N . ASN A 1 74 ? 4.767 14.703 2.669 1.00 88.75 74 ASN A N 1
ATOM 591 C CA . ASN A 1 74 ? 5.465 14.619 1.382 1.00 88.75 74 ASN A CA 1
ATOM 592 C C . ASN A 1 74 ? 5.269 13.269 0.654 1.00 88.75 74 ASN A C 1
ATOM 594 O O . ASN A 1 74 ? 6.229 12.605 0.265 1.00 88.75 74 ASN A O 1
ATOM 598 N N . THR A 1 75 ? 4.014 12.862 0.458 1.00 82.69 75 THR A N 1
ATOM 599 C CA . THR A 1 75 ? 3.638 11.591 -0.191 1.00 82.69 75 THR A CA 1
ATOM 600 C C . THR A 1 75 ? 3.965 11.534 -1.687 1.00 82.69 75 THR A C 1
ATOM 602 O O . THR A 1 75 ? 3.816 10.494 -2.309 1.00 82.69 75 THR A O 1
ATOM 605 N N . HIS A 1 76 ? 4.449 12.628 -2.280 1.00 85.25 76 HIS A N 1
ATOM 606 C CA . HIS A 1 76 ? 4.970 12.628 -3.649 1.00 85.25 76 HIS A CA 1
ATOM 607 C C . HIS A 1 76 ? 6.406 12.093 -3.746 1.00 85.25 76 HIS A C 1
ATOM 609 O O . HIS A 1 76 ? 6.909 11.871 -4.847 1.00 85.25 76 HIS A O 1
ATOM 615 N N . ASN A 1 77 ? 7.091 11.894 -2.617 1.00 94.19 77 ASN A N 1
ATOM 616 C CA . ASN A 1 77 ? 8.380 11.221 -2.596 1.00 94.19 77 ASN A CA 1
ATOM 617 C C . ASN A 1 77 ? 8.174 9.699 -2.614 1.00 94.19 77 ASN A C 1
ATOM 619 O O . ASN A 1 77 ? 7.561 9.156 -1.702 1.00 94.19 77 ASN A O 1
ATOM 623 N N . ALA A 1 78 ? 8.737 9.013 -3.612 1.00 91.19 78 ALA A N 1
ATOM 624 C CA . ALA A 1 78 ? 8.563 7.568 -3.786 1.00 91.19 78 ALA A CA 1
ATOM 625 C C . ALA A 1 78 ? 9.060 6.731 -2.589 1.00 91.19 78 ALA A C 1
ATOM 627 O O . ALA A 1 78 ? 8.485 5.693 -2.279 1.00 91.19 78 ALA A O 1
ATOM 628 N N . GLY A 1 79 ? 10.107 7.182 -1.888 1.00 92.44 79 GLY A N 1
ATOM 629 C CA . GLY A 1 79 ? 10.590 6.509 -0.679 1.00 92.44 79 GLY A CA 1
ATOM 630 C C . GLY A 1 79 ? 9.604 6.641 0.482 1.00 92.44 79 GLY A C 1
ATOM 631 O O . GLY A 1 79 ? 9.291 5.654 1.144 1.00 92.44 79 GLY A O 1
ATOM 632 N N . ASN A 1 80 ? 9.064 7.844 0.687 1.00 92.44 80 ASN A N 1
ATOM 633 C CA . ASN A 1 80 ? 8.016 8.076 1.680 1.00 92.44 80 ASN A CA 1
ATOM 634 C C . ASN A 1 80 ? 6.744 7.286 1.344 1.00 92.44 80 ASN A C 1
ATOM 636 O O . ASN A 1 80 ? 6.152 6.690 2.238 1.00 92.44 80 ASN A O 1
ATOM 640 N N . ASP A 1 81 ? 6.343 7.249 0.073 1.00 94.25 81 ASP A N 1
ATOM 641 C CA . ASP A 1 81 ? 5.186 6.481 -0.395 1.00 94.25 81 ASP A CA 1
ATOM 642 C C . ASP A 1 81 ? 5.331 4.980 -0.084 1.00 94.25 81 ASP A C 1
ATOM 644 O O . ASP A 1 81 ? 4.427 4.376 0.496 1.00 94.25 81 ASP A O 1
ATOM 648 N N . ALA A 1 82 ? 6.517 4.404 -0.317 1.00 94.81 82 ALA A N 1
ATOM 649 C CA . ALA A 1 82 ? 6.813 3.020 0.052 1.00 94.81 82 ALA A CA 1
ATOM 650 C C . ALA A 1 82 ? 6.717 2.780 1.573 1.00 94.81 82 ALA A C 1
ATOM 652 O O . ALA A 1 82 ? 6.109 1.800 2.012 1.00 94.81 82 ALA A O 1
ATOM 653 N N . VAL A 1 83 ? 7.259 3.688 2.395 1.00 94.06 83 VAL A N 1
ATOM 654 C CA . VAL A 1 83 ? 7.159 3.604 3.866 1.00 94.06 83 VAL A CA 1
ATOM 655 C C . VAL A 1 83 ? 5.699 3.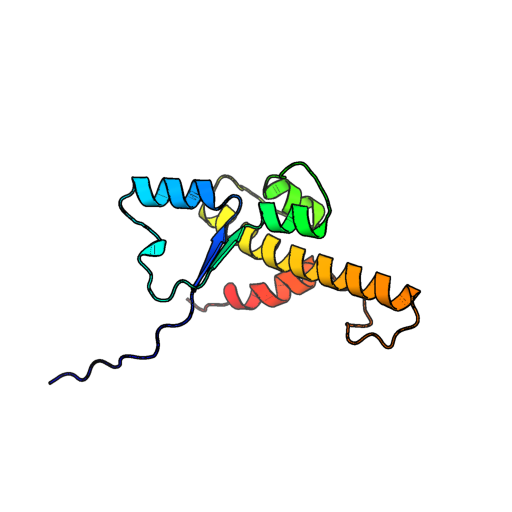668 4.320 1.00 94.06 83 VAL A C 1
ATOM 657 O O . VAL A 1 83 ? 5.247 2.835 5.109 1.00 94.06 83 VAL A O 1
ATOM 660 N N . TYR A 1 84 ? 4.935 4.627 3.803 1.00 95.62 84 TYR A N 1
ATOM 661 C CA . TYR A 1 84 ? 3.532 4.790 4.169 1.00 95.62 84 TYR A CA 1
ATOM 662 C C . TYR A 1 84 ? 2.652 3.659 3.656 1.00 95.62 84 TYR A C 1
ATOM 664 O O . TYR A 1 84 ? 1.690 3.305 4.328 1.00 95.62 84 TYR A O 1
ATOM 672 N N . THR A 1 85 ? 3.004 3.024 2.542 1.00 97.00 85 THR A N 1
ATOM 673 C CA . THR A 1 85 ? 2.319 1.819 2.068 1.00 97.00 85 THR A CA 1
ATOM 674 C C . THR A 1 85 ? 2.461 0.678 3.079 1.00 97.00 85 THR A C 1
ATOM 676 O O . THR A 1 85 ? 1.471 0.030 3.423 1.00 97.00 85 THR A O 1
ATOM 679 N N . VAL A 1 86 ? 3.657 0.470 3.643 1.00 96.50 86 VAL A N 1
ATOM 680 C CA . VAL A 1 86 ? 3.863 -0.517 4.719 1.00 96.50 86 VAL A CA 1
ATOM 681 C C . VAL A 1 86 ? 3.056 -0.147 5.967 1.00 96.50 86 VAL A C 1
ATOM 683 O O . VAL A 1 86 ? 2.405 -1.008 6.562 1.00 96.50 86 VAL A O 1
ATOM 686 N N . HIS A 1 87 ? 3.050 1.130 6.357 1.00 95.25 87 HIS A N 1
ATOM 687 C CA . HIS A 1 87 ? 2.254 1.593 7.498 1.00 95.25 87 HIS A CA 1
ATOM 688 C C . HIS A 1 87 ? 0.753 1.369 7.279 1.00 95.25 87 HIS A C 1
ATOM 690 O O . HIS A 1 87 ? 0.073 0.874 8.178 1.00 95.25 87 HIS A O 1
ATOM 696 N N . ALA A 1 88 ? 0.248 1.673 6.083 1.00 96.88 88 ALA A N 1
ATOM 697 C CA . ALA A 1 88 ? -1.144 1.474 5.711 1.00 96.88 88 ALA A CA 1
ATOM 698 C C . ALA A 1 88 ? -1.529 -0.009 5.748 1.00 96.88 88 ALA A C 1
ATOM 700 O O . ALA A 1 88 ? -2.549 -0.343 6.342 1.00 96.88 88 ALA A O 1
ATOM 701 N N . MET A 1 89 ? -0.701 -0.903 5.194 1.00 97.44 89 MET A N 1
ATOM 702 C CA . MET A 1 89 ? -0.899 -2.358 5.270 1.00 97.44 89 MET A CA 1
ATOM 703 C C . MET A 1 89 ? -1.105 -2.818 6.718 1.00 97.44 89 MET A C 1
ATOM 705 O O . MET A 1 89 ? -2.108 -3.450 7.046 1.00 97.44 89 MET A O 1
ATOM 709 N N . ILE A 1 90 ? -0.166 -2.463 7.599 1.00 95.44 90 ILE A N 1
ATOM 710 C CA . ILE A 1 90 ? -0.198 -2.862 9.009 1.00 95.44 90 ILE A CA 1
ATOM 711 C C . ILE A 1 90 ? -1.421 -2.258 9.709 1.00 95.44 90 ILE A C 1
ATOM 713 O O . ILE A 1 90 ? -2.132 -2.964 10.423 1.00 95.44 90 ILE A O 1
ATOM 717 N N . GLY A 1 91 ? -1.699 -0.971 9.483 1.00 94.75 91 GLY A N 1
ATOM 718 C CA . GLY A 1 91 ? -2.845 -0.289 10.076 1.00 94.75 91 GLY A CA 1
ATOM 719 C C . GLY A 1 91 ? -4.189 -0.868 9.623 1.00 94.75 91 GLY A C 1
ATOM 720 O O . GLY A 1 91 ? -5.088 -1.025 10.448 1.00 94.75 91 GLY A O 1
ATOM 721 N N . ILE A 1 92 ? -4.315 -1.268 8.352 1.00 96.19 92 ILE A N 1
ATOM 722 C CA . ILE A 1 92 ? -5.496 -1.96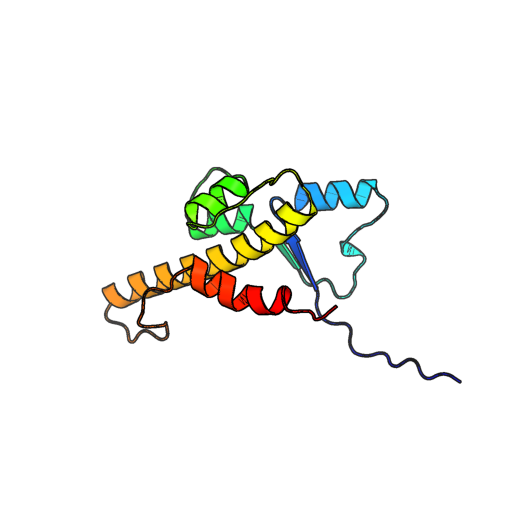9 7.826 1.00 96.19 92 ILE A CA 1
ATOM 723 C C . ILE A 1 92 ? -5.693 -3.305 8.546 1.00 96.19 92 ILE A C 1
ATOM 725 O O . ILE A 1 92 ? -6.801 -3.585 8.998 1.00 96.19 92 ILE A O 1
ATOM 729 N N . CYS A 1 93 ? -4.632 -4.102 8.701 1.00 94.69 93 CYS A N 1
ATOM 730 C CA . CYS A 1 93 ? -4.706 -5.377 9.416 1.00 94.69 93 CYS A CA 1
ATOM 731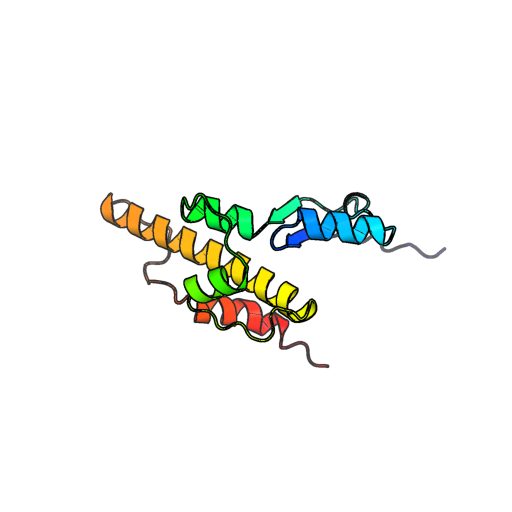 C C . CYS A 1 93 ? -5.142 -5.190 10.875 1.00 94.69 93 CYS A C 1
ATOM 733 O O . CYS A 1 93 ? -6.017 -5.907 11.352 1.00 94.69 93 CYS A O 1
ATOM 735 N N . ILE A 1 94 ? -4.574 -4.207 11.583 1.00 91.19 94 ILE A N 1
ATOM 736 C CA . ILE A 1 94 ? -4.957 -3.914 12.973 1.00 91.19 94 ILE A CA 1
ATOM 737 C C . ILE A 1 94 ? -6.428 -3.486 13.047 1.00 91.19 94 ILE A C 1
ATOM 739 O O . ILE A 1 94 ? -7.157 -3.955 13.918 1.00 91.19 94 ILE A O 1
ATOM 743 N N . LYS A 1 95 ? -6.885 -2.634 12.124 1.00 89.25 95 LYS A N 1
ATOM 744 C CA . LYS A 1 95 ? -8.281 -2.187 12.061 1.00 89.25 95 LYS A CA 1
ATOM 745 C C . LYS A 1 95 ? -9.255 -3.345 11.829 1.00 89.25 95 LYS A C 1
ATOM 747 O O . LYS A 1 95 ? -10.289 -3.402 12.489 1.00 89.25 95 LYS A O 1
ATOM 752 N N . ASP A 1 96 ? -8.933 -4.258 10.916 1.00 92.25 96 ASP A N 1
ATOM 753 C CA . ASP A 1 96 ? -9.758 -5.442 10.646 1.00 92.25 96 ASP A CA 1
ATOM 754 C C . ASP A 1 96 ? -9.848 -6.364 11.872 1.00 92.25 96 ASP A C 1
ATOM 756 O O . ASP A 1 96 ? -10.935 -6.806 12.240 1.00 92.25 96 ASP A O 1
ATOM 760 N N . LEU A 1 97 ? -8.725 -6.583 12.566 1.00 88.81 97 LEU A N 1
ATOM 761 C CA . LEU A 1 97 ? -8.694 -7.359 13.810 1.00 88.81 97 LEU A CA 1
ATOM 762 C C . LEU A 1 97 ? -9.555 -6.729 14.912 1.00 88.81 97 LEU A C 1
ATOM 764 O O . LEU A 1 97 ? -10.261 -7.444 15.616 1.00 88.81 97 LEU A O 1
ATOM 768 N N . GLN A 1 98 ? -9.530 -5.402 15.050 1.00 84.81 98 GLN A N 1
ATOM 769 C CA . GLN A 1 98 ? -10.366 -4.697 16.028 1.00 84.81 98 GLN A CA 1
ATOM 770 C C . GLN A 1 98 ? -11.854 -4.829 15.735 1.00 84.81 98 GLN A C 1
ATOM 772 O O . GLN A 1 98 ? -12.635 -5.019 16.660 1.00 84.81 98 GLN A O 1
ATOM 777 N N . LYS A 1 99 ? -12.237 -4.725 14.458 1.00 84.62 99 LYS A N 1
ATOM 778 C CA . LYS A 1 99 ? -13.628 -4.889 14.035 1.00 84.62 99 LYS A CA 1
ATOM 779 C C . LYS A 1 99 ? -14.132 -6.299 14.354 1.00 84.62 99 LYS A C 1
ATOM 781 O O . LYS A 1 99 ? -15.208 -6.450 14.912 1.00 84.62 99 LYS A O 1
ATOM 786 N N . LYS A 1 100 ? -13.327 -7.323 14.064 1.00 83.94 100 LYS A N 1
ATOM 787 C CA . LYS A 1 100 ? -13.670 -8.714 14.396 1.00 83.94 100 LYS A CA 1
ATOM 788 C C . LYS A 1 100 ? -13.820 -8.932 15.901 1.00 83.94 100 LYS A C 1
ATOM 790 O O . LYS A 1 100 ? -14.772 -9.575 16.314 1.00 83.94 100 LYS A O 1
ATOM 795 N N . ALA A 1 101 ? -12.933 -8.352 16.711 1.00 78.50 101 ALA A N 1
ATOM 796 C CA . ALA A 1 101 ? -13.043 -8.438 18.166 1.00 78.50 101 ALA A CA 1
ATOM 797 C C . ALA A 1 101 ? -14.338 -7.791 18.695 1.00 78.50 101 ALA A C 1
ATOM 799 O O . ALA A 1 101 ? -14.996 -8.381 19.543 1.00 78.50 101 ALA A O 1
ATOM 800 N N . SER A 1 102 ? -14.735 -6.623 18.168 1.00 73.38 102 SER A N 1
ATOM 801 C CA . SER A 1 102 ? -15.999 -5.991 18.575 1.00 73.38 102 SER A CA 1
ATOM 802 C C . SER A 1 102 ? -17.232 -6.785 18.145 1.00 73.38 102 SER A C 1
ATOM 804 O O . SER A 1 102 ? -18.194 -6.841 18.900 1.00 73.38 102 SER A O 1
ATOM 806 N N . ASP A 1 103 ? -17.196 -7.403 16.961 1.00 76.44 103 ASP A N 1
ATOM 807 C CA . ASP A 1 103 ? -18.312 -8.213 16.461 1.00 76.44 103 ASP A CA 1
ATOM 808 C C . ASP A 1 103 ? -18.478 -9.515 17.291 1.00 76.44 103 ASP A C 1
ATOM 810 O O . ASP A 1 103 ? -19.598 -9.971 17.504 1.00 76.44 103 ASP A O 1
ATOM 814 N N . GLU A 1 104 ? -17.384 -10.101 17.805 1.00 66.62 104 GLU A N 1
ATOM 815 C CA . GLU A 1 104 ? -17.402 -11.310 18.656 1.00 66.62 104 GLU A CA 1
ATOM 816 C C . GLU A 1 104 ? -17.891 -11.049 20.093 1.00 66.62 104 GLU A C 1
ATOM 818 O O . GLU A 1 104 ? -18.605 -11.884 20.662 1.00 66.62 104 GLU A O 1
ATOM 823 N N . ASP A 1 105 ? -17.534 -9.900 20.680 1.00 60.09 105 ASP A N 1
ATOM 824 C CA . ASP A 1 105 ? -17.984 -9.501 22.022 1.00 60.09 105 ASP A CA 1
ATOM 825 C C . ASP A 1 105 ? -19.518 -9.334 22.078 1.00 60.09 105 ASP A C 1
ATOM 827 O O . ASP A 1 105 ? -20.146 -9.656 23.092 1.00 60.09 105 ASP A O 1
ATOM 831 N N . ASP A 1 106 ? -20.133 -8.904 20.971 1.00 58.53 106 ASP A N 1
ATOM 832 C CA . ASP A 1 106 ? -21.588 -8.764 20.834 1.00 58.53 106 ASP A CA 1
ATOM 833 C C . ASP A 1 106 ? -22.317 -10.123 20.713 1.00 58.53 106 ASP A C 1
ATOM 835 O O . ASP A 1 106 ? -23.500 -10.225 21.055 1.00 58.53 106 ASP A O 1
ATOM 839 N N . GLU A 1 107 ? -21.627 -11.193 20.294 1.00 60.41 107 GLU A N 1
ATOM 840 C CA . GLU A 1 107 ? -22.188 -12.549 20.152 1.00 60.41 107 GLU A CA 1
ATOM 841 C C . GLU A 1 107 ? -21.912 -13.475 21.359 1.00 60.41 107 GLU A C 1
ATOM 843 O O . GLU A 1 107 ? -22.356 -14.627 21.380 1.00 60.41 107 GLU A O 1
ATOM 848 N N . GLY A 1 108 ? -21.234 -12.986 22.406 1.00 52.53 108 GLY A N 1
ATOM 849 C CA . GLY A 1 108 ? -20.998 -13.735 23.650 1.00 52.53 108 GLY A CA 1
ATOM 850 C C . GLY A 1 108 ? -20.005 -14.900 23.523 1.00 52.53 108 GLY A C 1
ATOM 851 O O . GLY A 1 108 ? -20.029 -15.825 24.343 1.00 52.53 108 GLY A O 1
ATOM 852 N N . GLY A 1 109 ? -19.148 -14.881 22.497 1.00 50.59 109 GLY A N 1
ATOM 853 C CA . GLY A 1 109 ? -18.080 -15.859 22.290 1.00 50.59 109 GLY A CA 1
ATOM 854 C C . GLY A 1 109 ? -16.855 -15.602 23.177 1.00 50.59 109 GLY A C 1
ATOM 855 O O . GLY A 1 109 ? -16.587 -14.480 23.594 1.00 50.59 109 GLY A O 1
ATOM 856 N N . VAL A 1 110 ? -16.074 -16.646 23.473 1.00 49.91 110 VAL A N 1
ATOM 857 C CA . VAL A 1 110 ? -14.754 -16.482 24.109 1.00 49.91 110 VAL A CA 1
ATOM 858 C C . VAL A 1 110 ? -13.792 -15.921 23.060 1.00 49.91 110 VAL A C 1
ATOM 860 O O . VAL A 1 110 ? -13.330 -16.665 22.196 1.00 49.91 110 VAL A O 1
ATOM 863 N N . SER A 1 111 ? -13.511 -14.621 23.136 1.00 50.72 111 SER A N 1
ATOM 864 C CA . SER A 1 111 ? -12.596 -13.925 22.227 1.00 50.72 111 SER A CA 1
ATOM 865 C C . SER A 1 111 ? -11.167 -14.468 22.359 1.00 50.72 111 SER A C 1
ATOM 867 O O . SER A 1 111 ? -10.579 -14.485 23.442 1.00 50.72 111 SER A O 1
ATOM 869 N N . LEU A 1 112 ? -10.591 -14.930 21.243 1.00 54.06 112 LEU A N 1
ATOM 870 C CA . LEU A 1 112 ? -9.156 -15.249 21.124 1.00 54.06 112 LEU A CA 1
ATOM 871 C C . LEU A 1 112 ? -8.321 -13.998 20.787 1.00 54.06 112 LEU A C 1
ATOM 873 O O . LEU A 1 112 ? -7.103 -14.086 20.602 1.00 54.06 112 LEU A O 1
ATOM 877 N N . LEU A 1 113 ? -8.979 -12.845 20.668 1.00 54.38 113 LEU A N 1
ATOM 878 C CA . LEU A 1 113 ? -8.405 -11.574 20.261 1.00 54.38 113 LEU A CA 1
ATOM 879 C C . LEU A 1 113 ? -8.132 -10.691 21.492 1.00 54.38 113 LEU A C 1
ATOM 881 O O . LEU A 1 113 ? -8.702 -10.896 22.561 1.00 54.38 113 LEU A O 1
ATOM 885 N N . PRO A 1 114 ? -7.186 -9.741 21.399 1.00 55.22 114 PRO A N 1
ATOM 886 C CA . PRO A 1 114 ? -6.762 -8.964 22.557 1.00 55.22 114 PRO A CA 1
ATOM 887 C C . PRO A 1 114 ? -7.915 -8.149 23.163 1.00 55.22 114 PRO A C 1
ATOM 889 O O . PRO A 1 114 ? -8.489 -7.297 22.494 1.00 55.22 114 PRO A O 1
ATOM 892 N N . GLU A 1 115 ? -8.148 -8.320 24.469 1.00 52.97 115 GLU A N 1
ATOM 893 C CA . GLU A 1 115 ? -9.203 -7.652 25.263 1.00 52.97 115 GLU A CA 1
ATOM 894 C C . GLU A 1 115 ? -9.114 -6.109 25.293 1.00 52.97 115 GLU A C 1
ATOM 896 O O . GLU A 1 115 ? -10.000 -5.426 25.805 1.00 52.97 115 GLU A O 1
ATOM 901 N N . LYS A 1 116 ? -8.022 -5.516 24.790 1.00 59.78 116 LYS A N 1
ATOM 902 C CA . LYS A 1 116 ? -7.783 -4.069 24.828 1.00 59.78 116 LYS A CA 1
ATOM 903 C C . LYS A 1 116 ? -7.768 -3.486 23.421 1.00 59.78 116 LYS A C 1
ATOM 905 O O . LYS A 1 116 ? -6.935 -3.879 22.607 1.00 59.78 116 LYS A O 1
ATOM 910 N N . LYS A 1 117 ? -8.605 -2.463 23.189 1.00 64.25 117 LYS A N 1
ATOM 911 C CA . LYS A 1 117 ? -8.594 -1.633 21.972 1.00 64.25 117 LYS A CA 1
ATOM 912 C C . LYS A 1 117 ? -7.153 -1.231 21.637 1.00 64.25 117 LYS A C 1
ATOM 914 O O . LYS A 1 117 ? -6.509 -0.521 22.415 1.00 64.25 117 LYS A O 1
ATOM 919 N N . MET A 1 118 ? -6.632 -1.743 20.523 1.00 70.69 118 MET A N 1
ATOM 920 C CA . MET A 1 118 ? -5.250 -1.486 20.122 1.00 70.69 118 MET A CA 1
ATOM 921 C C . MET A 1 118 ? -5.138 -0.052 19.591 1.00 70.69 118 MET A C 1
ATOM 923 O O . MET A 1 118 ? -5.995 0.439 18.863 1.00 70.69 118 MET A O 1
ATOM 927 N N . ASP A 1 119 ? -4.079 0.643 19.970 1.00 81.06 119 ASP A N 1
ATOM 928 C CA . ASP A 1 119 ? -3.767 1.948 19.397 1.00 81.06 119 ASP A CA 1
ATOM 929 C C . ASP A 1 119 ? -2.985 1.699 18.101 1.00 81.06 119 ASP A C 1
ATOM 931 O O . ASP A 1 119 ? -1.889 1.132 18.137 1.00 81.06 119 ASP A O 1
ATOM 935 N N . VAL A 1 120 ? -3.590 2.040 16.958 1.00 78.94 120 VAL A N 1
ATOM 936 C CA . VAL A 1 120 ? -3.027 1.753 15.630 1.00 78.94 120 VAL A CA 1
ATOM 937 C C . VAL A 1 120 ? -1.671 2.429 15.471 1.00 78.94 120 VAL A C 1
ATOM 939 O O . VAL A 1 120 ? -0.715 1.776 15.059 1.00 78.94 120 VAL A O 1
ATOM 942 N N . GLU A 1 121 ? -1.556 3.702 15.849 1.00 77.50 121 GLU A N 1
ATOM 943 C CA . GLU A 1 121 ? -0.307 4.452 15.752 1.00 77.50 121 GLU A CA 1
ATOM 944 C C . GLU A 1 121 ? 0.778 3.824 16.625 1.00 77.50 121 GLU A C 1
ATOM 946 O O . GLU A 1 121 ? 1.904 3.605 16.170 1.00 77.50 121 GLU A O 1
ATOM 951 N N . LYS A 1 122 ? 0.442 3.471 17.868 1.00 82.00 122 LYS A N 1
ATOM 952 C CA . LYS A 1 122 ? 1.379 2.829 18.790 1.00 82.00 122 LYS A CA 1
ATOM 953 C C . LYS A 1 122 ? 1.858 1.474 18.280 1.00 82.00 122 LYS A C 1
ATOM 955 O O . LYS A 1 122 ? 3.052 1.186 18.377 1.00 82.00 122 LYS A O 1
ATOM 960 N N . GLU A 1 123 ? 0.965 0.632 17.769 1.00 83.25 123 GLU A N 1
ATOM 961 C CA . GLU A 1 123 ? 1.329 -0.704 17.287 1.00 83.25 123 GLU A CA 1
ATOM 962 C C . GLU A 1 123 ? 2.090 -0.638 15.960 1.00 83.25 123 GLU A C 1
ATOM 964 O O . GLU A 1 123 ? 3.109 -1.317 15.823 1.00 83.25 123 GLU A O 1
ATOM 969 N N . VAL A 1 124 ? 1.694 0.247 15.036 1.00 80.12 124 VAL A N 1
ATOM 970 C CA . VAL A 1 124 ? 2.478 0.538 13.828 1.00 80.12 124 VAL A CA 1
ATOM 971 C C . VAL A 1 124 ? 3.874 1.004 14.230 1.00 80.12 124 VAL A C 1
ATOM 973 O O . VAL A 1 124 ? 4.842 0.377 13.815 1.00 80.12 124 VAL A O 1
ATOM 976 N N . LYS A 1 125 ? 4.007 2.008 15.111 1.00 79.56 125 LYS A N 1
ATOM 977 C CA . LYS A 1 125 ? 5.312 2.489 15.604 1.00 79.56 125 LYS A CA 1
ATOM 978 C C . LYS A 1 125 ? 6.115 1.395 16.294 1.00 79.56 125 LYS A C 1
ATOM 980 O O . LYS A 1 125 ? 7.321 1.330 16.114 1.00 79.56 125 LYS A O 1
ATOM 985 N N . LYS A 1 126 ? 5.496 0.523 17.086 1.00 81.00 126 LYS A N 1
ATOM 986 C CA . LYS A 1 126 ? 6.187 -0.594 17.750 1.00 81.00 126 LYS A CA 1
ATOM 987 C C . LYS A 1 126 ? 6.748 -1.595 16.741 1.00 81.00 126 LYS A C 1
ATOM 989 O O . LYS A 1 126 ? 7.865 -2.077 16.929 1.00 81.00 126 LYS A O 1
ATOM 994 N N . ILE A 1 127 ? 5.990 -1.900 15.688 1.00 76.94 127 ILE A N 1
ATOM 995 C CA . ILE A 1 127 ? 6.429 -2.781 14.603 1.00 76.94 127 ILE A CA 1
ATOM 996 C C . ILE A 1 127 ? 7.531 -2.094 13.794 1.00 76.94 127 ILE A C 1
ATOM 998 O O . ILE A 1 127 ? 8.559 -2.707 13.509 1.00 76.94 127 ILE A O 1
ATOM 1002 N N . THR A 1 128 ? 7.356 -0.811 13.476 1.00 73.06 128 THR A N 1
ATOM 1003 C CA . THR A 1 128 ? 8.234 -0.096 12.550 1.00 73.06 128 THR A CA 1
ATOM 1004 C C . THR A 1 128 ? 9.473 0.501 13.193 1.00 73.06 128 THR A C 1
ATOM 1006 O O . THR A 1 128 ? 10.475 0.688 12.510 1.00 73.06 128 THR A O 1
ATOM 1009 N N . LYS A 1 129 ? 9.485 0.689 14.516 1.00 68.44 129 LYS A N 1
ATOM 1010 C CA . LYS A 1 129 ? 10.669 1.110 15.278 1.00 68.44 129 LYS A CA 1
ATOM 1011 C C . LYS A 1 129 ? 11.855 0.170 15.052 1.00 68.44 129 LYS A C 1
ATOM 1013 O O . LYS A 1 129 ? 12.979 0.639 14.910 1.00 68.44 129 LYS A O 1
ATOM 1018 N N . LYS A 1 130 ? 11.599 -1.135 14.904 1.00 59.03 130 LYS A N 1
ATOM 1019 C CA . LYS A 1 130 ? 12.634 -2.126 14.563 1.00 59.03 130 LYS A CA 1
ATOM 1020 C C . LYS A 1 130 ? 13.230 -1.953 13.160 1.00 59.03 130 LYS A C 1
ATOM 1022 O O . LYS A 1 130 ? 14.302 -2.487 12.909 1.00 59.03 130 LYS A O 1
ATOM 1027 N N . PHE A 1 131 ? 12.556 -1.249 12.248 1.00 54.06 131 PHE A N 1
ATOM 1028 C CA . PHE A 1 131 ? 13.077 -0.965 10.906 1.00 54.06 131 PHE A CA 1
ATOM 1029 C C . PHE A 1 131 ? 13.922 0.315 10.852 1.00 54.06 131 PHE A C 1
ATOM 1031 O O . PHE A 1 131 ? 14.696 0.470 9.915 1.00 54.06 131 PHE A O 1
ATOM 1038 N N . VAL A 1 132 ? 13.801 1.208 11.844 1.00 48.47 132 VAL A N 1
ATOM 1039 C CA . VAL A 1 132 ? 14.532 2.490 11.899 1.00 48.47 132 VAL A CA 1
ATOM 1040 C C . VAL A 1 132 ? 15.819 2.384 12.729 1.00 48.47 132 VAL A C 1
ATOM 1042 O O . VAL A 1 132 ? 16.783 3.081 12.441 1.00 48.47 132 VAL A O 1
ATOM 1045 N N . GLU A 1 133 ? 15.878 1.478 13.709 1.00 43.62 133 GLU A N 1
ATOM 1046 C CA . GLU A 1 133 ? 17.089 1.181 14.499 1.00 43.62 133 GLU A CA 1
ATOM 1047 C C . GLU A 1 133 ? 18.039 0.208 13.768 1.00 43.62 133 GLU A C 1
ATOM 1049 O O . GLU A 1 133 ? 18.457 -0.810 14.317 1.00 43.62 133 GLU A O 1
ATOM 1054 N N . TRP A 1 134 ? 18.375 0.494 12.508 1.00 40.50 134 TRP A N 1
ATOM 1055 C CA . TRP A 1 134 ? 19.614 -0.034 11.937 1.00 40.50 134 TRP A CA 1
ATOM 1056 C C . TRP A 1 134 ? 20.717 0.944 12.328 1.00 40.50 134 TRP A C 1
ATOM 1058 O O . TRP A 1 134 ? 20.776 2.043 11.780 1.00 40.50 134 TRP A O 1
ATOM 1068 N N . ASP A 1 135 ? 21.547 0.564 13.305 1.00 40.66 135 ASP A N 1
ATOM 1069 C CA . ASP A 1 135 ? 22.816 1.251 13.549 1.00 40.66 135 ASP A CA 1
ATOM 1070 C C . ASP A 1 135 ? 23.582 1.289 12.218 1.00 40.66 135 ASP A C 1
ATOM 1072 O O . ASP A 1 135 ? 23.950 0.247 11.666 1.00 40.66 135 ASP A O 1
ATOM 1076 N N . MET A 1 136 ? 23.733 2.499 11.677 1.00 34.75 136 MET A N 1
ATOM 1077 C CA . MET A 1 136 ? 24.679 2.803 10.606 1.00 34.75 136 MET A CA 1
ATOM 1078 C C . MET A 1 136 ? 26.111 2.698 11.118 1.00 34.75 136 MET A C 1
ATOM 1080 O O . MET A 1 136 ? 26.381 3.253 12.208 1.00 34.75 136 MET A O 1
#

Secondary structure (DSSP, 8-state):
------PPPPPEEEEESSHHHHHHHHHHTT--GGG-TTEEEEEEHHHHHHHHH--SSPPPHHHHHHHTT-----TTSHHHHHHHHHHHHHHHHHHHHHHHHHHHHHTT----S-SS---HHHHHHHHHHHHH----

InterPro domains:
  IPR012337 Ribonuclease H-like superfamily [SSF53098] (10-89)
  IPR036397 Ribonuclease H superfamily [G3DSA:3.30.420.10] (5-98)
  IPR040151 Gfd2/YDR514C-like [PTHR28083] (4-106)
  IPR048519 Gfd2/YDR514C-like, C-terminal domain [PF21762] (4-91)

pLDDT: mean 83.63, std 17.06, range [34.75, 98.0]

Foldseek 3Di:
DDDPPPDPDAADEAFAAPVVVVQVVCVVVVDHPVPPPRHDYYHHLQVLLCVQPVDPDGDDLCVLCVVLVHDQDPCVDPVSRVVSSLLSVQSSVLSSLLVVQVVCVVVVDDDPGDPDNDNSHVVSCVVCVVVVPPDD